Protein AF-A0A8S2Y5U9-F1 (afdb_monomer_lite)

Radius of gyratio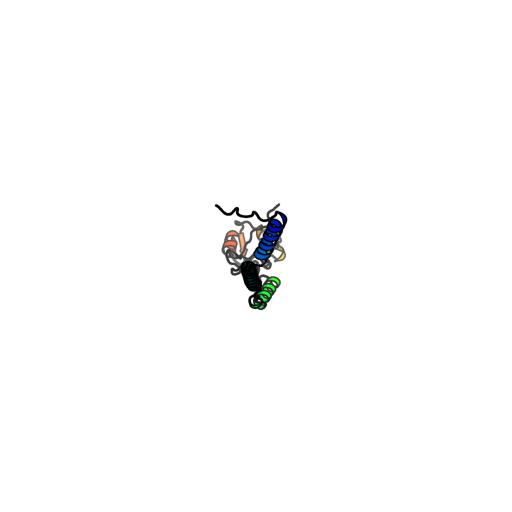n: 40.74 Å; chains: 1; bounding box: 100×42×101 Å

Organism: NCBI:txid1234261

pLDDT: mean 78.48, std 11.46, range [39.25, 94.62]

Sequence (168 aa):
MLAQQYKPGIKLTGITKAMTTVYHSCTIDNLSAFLQCVLQEKDAMLTEFDTQKCDFDTIDTQDTYARLLDKIRGCPDRCPWCQRPCDVDHTLIKSNPGSESNKHRCATGHALRAMNGYKFEETDEASLFMCEQIKDDQTIVVGSLRKRWSQFKLDHRDWVFESLLKDD

Secondary structure (DSSP, 8-state):
-----PPPPHHHHHHHHHHHHHHHHT-HHHHHHHHHHHHHHHHHHHHHHHHH---GGG--HHHHHHHHHHHHH----B-TTT-PBP---TTSSSSPTTSTTS-EE-TT-PPPGGGGT-B-TTT--B----GGGS-TTSEEEETTEEEEHHHHHHH-TTEE-S------

Foldseek 3Di:
DDDDDDDDDPVVVVVVVVVVVVCVCPDPVVVVVVVVVVVVVVVVVVVVVVVVPPPVVVPPVVVVVVLVVCQVVDAPDADPQQRHDFPDSQSVDPDDQLDPVHATEDQVFADQQLVVVDADPPPRHGGRDGLQRFDQQDWDDDPNDIDGSVVVCVVRVSYDSHHPPDPD

Structure (mmCIF, N/CA/C/O backbone):
data_AF-A0A8S2Y5U9-F1
#
_entry.id   AF-A0A8S2Y5U9-F1
#
loop_
_atom_site.group_PDB
_atom_site.id
_atom_site.type_symbol
_atom_site.label_atom_id
_atom_site.label_alt_id
_atom_site.label_comp_id
_atom_site.label_asym_id
_atom_site.label_entity_id
_atom_site.label_seq_id
_atom_site.pdbx_PDB_ins_code
_atom_site.Cartn_x
_atom_site.Cartn_y
_atom_site.Cartn_z
_atom_site.occupancy
_atom_site.B_iso_or_equiv
_atom_site.auth_seq_id
_atom_site.auth_comp_id
_atom_site.auth_asym_id
_atom_site.auth_atom_id
_atom_site.pdbx_PDB_model_num
ATOM 1 N N . MET A 1 1 ? 78.463 23.069 -70.289 1.00 43.69 1 MET A N 1
ATOM 2 C CA . MET A 1 1 ? 77.289 23.945 -70.485 1.00 43.69 1 MET A CA 1
ATOM 3 C C . MET A 1 1 ? 76.115 23.307 -69.762 1.00 43.69 1 MET A C 1
ATOM 5 O O . MET A 1 1 ? 75.730 22.208 -70.133 1.00 43.69 1 MET A O 1
ATOM 9 N N . LEU A 1 2 ? 75.623 23.922 -68.686 1.00 46.72 2 LEU A N 1
ATOM 10 C CA . LEU A 1 2 ? 74.454 23.433 -67.947 1.00 46.72 2 LEU A CA 1
ATOM 11 C C . LEU A 1 2 ? 73.191 23.873 -68.693 1.00 46.72 2 LEU A C 1
ATOM 13 O O . LEU A 1 2 ? 73.005 25.066 -68.926 1.00 46.72 2 LEU A O 1
ATOM 17 N N . ALA A 1 3 ? 72.356 22.915 -69.098 1.00 50.19 3 ALA A N 1
ATOM 18 C CA . ALA A 1 3 ? 71.079 23.195 -69.740 1.00 50.19 3 ALA A CA 1
ATOM 19 C C . ALA A 1 3 ? 70.187 23.982 -68.769 1.00 50.19 3 ALA A C 1
ATOM 21 O O . ALA A 1 3 ? 69.870 23.511 -67.676 1.00 50.19 3 ALA A O 1
ATOM 22 N N . GLN A 1 4 ? 69.808 25.198 -69.162 1.00 55.16 4 GLN A N 1
ATOM 23 C CA . GLN A 1 4 ? 68.842 26.017 -68.441 1.00 55.16 4 GLN A CA 1
ATOM 24 C C . GLN A 1 4 ? 67.515 25.251 -68.392 1.00 55.16 4 GLN A C 1
ATOM 26 O O . GLN A 1 4 ? 66.859 25.063 -69.416 1.00 55.16 4 GLN A O 1
ATOM 31 N N . GLN A 1 5 ? 67.130 24.772 -67.209 1.00 60.47 5 GLN A N 1
ATOM 32 C CA . GLN A 1 5 ? 65.809 24.188 -67.007 1.00 60.47 5 GLN A CA 1
ATOM 33 C C . GLN A 1 5 ? 64.761 25.280 -67.247 1.00 60.47 5 GLN A C 1
ATOM 35 O O . GLN A 1 5 ? 64.677 26.256 -66.497 1.00 60.47 5 GLN A O 1
ATOM 40 N N . TYR A 1 6 ? 63.985 25.133 -68.322 1.00 60.38 6 TYR A N 1
ATOM 41 C CA . TYR A 1 6 ? 62.887 26.037 -68.645 1.00 60.38 6 TYR A CA 1
ATOM 42 C C . TYR A 1 6 ? 61.839 25.977 -67.532 1.00 60.38 6 TYR A C 1
ATOM 44 O O . TYR A 1 6 ? 61.225 24.936 -67.296 1.00 60.38 6 TYR A O 1
ATOM 52 N N . LYS A 1 7 ? 61.622 27.103 -66.843 1.00 67.06 7 LYS A N 1
ATOM 53 C CA . LYS A 1 7 ? 60.503 27.231 -65.907 1.00 67.06 7 LYS A CA 1
ATOM 54 C C . LYS A 1 7 ? 59.201 27.262 -66.714 1.00 67.06 7 LYS A C 1
ATOM 56 O O . LYS A 1 7 ? 59.092 28.086 -67.625 1.00 67.06 7 LYS A O 1
ATOM 61 N N . PRO A 1 8 ? 58.221 26.395 -66.411 1.00 70.75 8 PRO A N 1
ATOM 62 C CA . PRO A 1 8 ? 56.947 26.401 -67.113 1.00 70.75 8 PRO A CA 1
ATOM 63 C C . PRO A 1 8 ? 56.257 27.759 -66.951 1.00 70.75 8 PRO A C 1
ATOM 65 O O . PRO A 1 8 ? 56.303 28.379 -65.886 1.00 70.75 8 PRO A O 1
ATOM 68 N N . GLY A 1 9 ? 55.633 28.236 -68.031 1.00 77.88 9 GLY A N 1
ATOM 69 C CA . GLY A 1 9 ? 54.902 29.500 -68.020 1.00 77.88 9 GLY A CA 1
ATOM 70 C C . GLY A 1 9 ? 53.775 29.480 -66.984 1.00 77.88 9 GLY A C 1
ATOM 71 O O . GLY A 1 9 ? 53.156 28.444 -6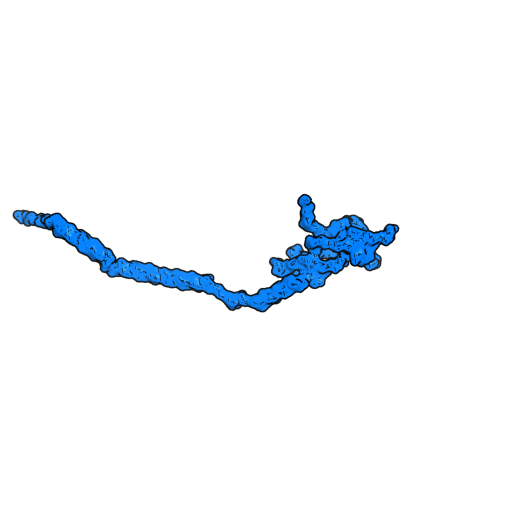6.754 1.00 77.88 9 GLY A O 1
ATOM 72 N N . ILE A 1 10 ? 53.476 30.638 -66.390 1.00 79.62 10 ILE A N 1
ATOM 73 C CA . ILE A 1 10 ? 52.512 30.802 -65.280 1.00 79.62 10 ILE A CA 1
ATOM 74 C C . ILE A 1 10 ? 51.167 30.112 -65.572 1.00 79.62 10 ILE A C 1
ATOM 76 O O . ILE A 1 10 ? 50.593 29.458 -64.703 1.00 79.62 10 ILE A O 1
ATOM 80 N N . LYS A 1 11 ? 50.696 30.205 -66.821 1.00 79.56 11 LYS A N 1
ATOM 81 C CA . LYS A 1 11 ? 49.449 29.580 -67.277 1.00 79.56 11 LYS A CA 1
ATOM 82 C C . LYS A 1 11 ? 49.500 28.049 -67.222 1.00 79.56 11 LYS A C 1
ATOM 84 O O . LYS A 1 11 ? 48.536 27.432 -66.786 1.00 79.56 11 LYS A O 1
ATOM 89 N N . LEU A 1 12 ? 50.620 27.444 -67.622 1.00 76.38 12 LEU A N 1
ATOM 90 C CA . LEU A 1 12 ? 50.802 25.992 -67.592 1.00 76.38 12 LEU A CA 1
ATOM 91 C C . LEU A 1 12 ? 50.859 25.492 -66.145 1.00 76.38 12 LEU A C 1
ATOM 93 O O . LEU A 1 12 ? 50.154 24.554 -65.804 1.00 76.38 12 LEU A O 1
ATOM 97 N N . THR A 1 13 ? 51.592 26.186 -65.272 1.00 79.38 13 THR A N 1
ATOM 98 C CA . THR A 1 13 ? 51.669 25.863 -63.838 1.00 79.38 13 THR A CA 1
ATOM 99 C C . THR A 1 13 ? 50.301 25.939 -63.153 1.00 79.38 13 THR A C 1
ATOM 101 O O . THR A 1 13 ? 49.977 25.089 -62.324 1.00 79.38 13 THR A O 1
ATOM 104 N N . GLY A 1 14 ? 49.471 26.923 -63.521 1.00 79.94 14 GLY A N 1
ATOM 105 C CA . GLY A 1 14 ? 48.095 27.040 -63.030 1.00 79.94 14 GLY A CA 1
ATOM 106 C C . GLY A 1 14 ? 47.201 25.876 -63.469 1.00 79.94 14 GLY A C 1
ATOM 107 O O . GLY A 1 14 ? 46.474 25.322 -62.646 1.00 79.94 14 GLY A O 1
ATOM 108 N N . ILE A 1 15 ? 47.305 25.461 -64.736 1.00 79.62 15 ILE A N 1
ATOM 109 C CA . ILE A 1 15 ? 46.561 24.313 -65.280 1.00 79.62 15 ILE A CA 1
ATOM 110 C C . ILE A 1 15 ? 47.000 23.013 -64.600 1.00 79.62 15 ILE A C 1
ATOM 112 O O . ILE A 1 15 ? 46.147 22.252 -64.150 1.00 79.62 15 ILE A O 1
ATOM 116 N N . THR A 1 16 ? 48.307 22.778 -64.451 1.00 79.44 16 THR A N 1
ATOM 117 C CA . THR A 1 16 ? 48.823 21.577 -63.780 1.00 79.44 16 THR A CA 1
ATOM 118 C C . THR A 1 16 ? 48.343 21.509 -62.335 1.00 79.44 16 THR A C 1
ATOM 120 O O . THR A 1 16 ? 47.869 20.465 -61.906 1.00 79.44 16 THR A O 1
ATOM 123 N N . LYS A 1 17 ? 48.370 22.629 -61.600 1.00 79.62 17 LYS A N 1
ATOM 124 C CA . LYS A 1 17 ? 47.867 22.682 -60.221 1.00 79.62 17 LYS A CA 1
ATOM 125 C C . LYS A 1 17 ? 46.375 22.343 -60.146 1.00 79.62 17 LYS A C 1
ATOM 127 O O . LYS A 1 17 ? 45.987 21.544 -59.302 1.00 79.62 17 LYS A O 1
ATOM 132 N N . ALA A 1 18 ? 45.559 22.894 -61.046 1.00 77.19 18 ALA A N 1
ATOM 133 C CA . ALA A 1 18 ? 44.130 22.591 -61.111 1.00 77.19 18 ALA A CA 1
ATOM 134 C C . ALA A 1 18 ? 43.865 21.112 -61.448 1.00 77.19 18 ALA A C 1
ATOM 136 O O . ALA A 1 18 ? 43.054 20.470 -60.784 1.00 77.19 18 ALA A O 1
ATOM 137 N N . MET A 1 19 ? 44.589 20.546 -62.421 1.00 74.88 19 MET A N 1
ATOM 138 C CA . MET A 1 19 ? 44.485 19.126 -62.775 1.00 74.88 19 MET A CA 1
ATOM 139 C C . MET A 1 19 ? 44.898 18.214 -61.620 1.00 74.88 19 MET A C 1
ATOM 141 O O . MET A 1 19 ? 44.223 17.225 -61.358 1.00 74.88 19 MET A O 1
ATOM 145 N N . THR A 1 20 ? 45.962 18.556 -60.894 1.00 72.75 20 THR A N 1
ATOM 146 C CA . THR A 1 20 ? 46.408 17.818 -59.708 1.00 72.75 20 THR A CA 1
ATOM 147 C C . THR A 1 20 ? 45.373 17.883 -58.584 1.00 72.75 20 THR A C 1
ATOM 149 O O . THR A 1 20 ? 45.104 16.866 -57.957 1.00 72.75 20 THR A O 1
ATOM 152 N N . THR A 1 21 ? 44.717 19.026 -58.366 1.00 72.12 21 THR A N 1
ATOM 153 C CA . THR A 1 21 ? 43.612 19.139 -57.399 1.00 72.12 21 THR A CA 1
ATOM 154 C C . THR A 1 21 ? 42.411 18.273 -57.787 1.00 72.12 21 THR A C 1
ATOM 156 O O . THR A 1 21 ? 41.883 17.561 -56.936 1.00 72.12 21 THR A O 1
ATOM 159 N N . VAL A 1 22 ? 42.011 18.269 -59.064 1.00 68.25 22 VAL A N 1
ATOM 160 C CA . VAL A 1 22 ? 40.923 17.404 -59.556 1.00 68.25 22 VAL A CA 1
ATOM 161 C C . VAL A 1 22 ? 41.307 15.928 -59.429 1.00 68.25 22 VAL A C 1
ATOM 163 O O . VAL A 1 22 ? 40.526 15.131 -58.916 1.00 68.25 22 VAL A O 1
ATOM 166 N N . TYR A 1 23 ? 42.535 15.569 -59.803 1.00 64.88 23 TYR A N 1
ATOM 167 C CA . TYR A 1 23 ? 43.048 14.207 -59.683 1.00 64.88 23 TYR A CA 1
ATOM 168 C C . TYR A 1 23 ? 43.065 13.729 -58.227 1.00 64.88 23 TYR A C 1
ATOM 170 O O . TYR A 1 23 ? 42.555 12.652 -57.945 1.00 64.88 23 TYR A O 1
ATOM 178 N N . HIS A 1 24 ? 43.549 14.555 -57.290 1.00 65.25 24 HIS A N 1
ATOM 179 C CA . HIS A 1 24 ? 43.526 14.249 -55.856 1.00 65.25 24 HIS A CA 1
ATOM 180 C C . HIS A 1 24 ? 42.116 14.179 -55.266 1.00 65.25 24 HIS A C 1
ATOM 182 O O . HIS A 1 24 ? 41.915 13.456 -54.298 1.00 65.25 24 HIS A O 1
ATOM 188 N N . SER A 1 25 ? 41.141 14.895 -55.833 1.00 65.44 25 SER A N 1
ATOM 189 C CA . SER A 1 25 ? 39.739 14.796 -55.409 1.00 65.44 25 SER A CA 1
ATOM 190 C C . SER A 1 25 ? 39.056 13.508 -55.889 1.00 65.44 25 SER A C 1
ATOM 192 O O . SER A 1 25 ? 38.145 13.022 -55.227 1.00 65.44 25 SER A O 1
ATOM 194 N N . CYS A 1 26 ? 39.536 12.921 -56.989 1.00 63.91 26 CYS A N 1
ATOM 195 C CA . CYS A 1 26 ? 38.984 11.721 -57.625 1.00 63.91 26 CYS A CA 1
ATOM 196 C C . CYS A 1 26 ? 39.898 10.491 -57.479 1.00 63.91 26 CYS A C 1
ATOM 198 O O . CYS A 1 26 ? 39.859 9.592 -58.321 1.00 63.91 26 CYS A O 1
ATOM 200 N N . THR A 1 27 ? 40.752 10.438 -56.453 1.00 72.81 27 THR A N 1
ATOM 201 C CA . THR A 1 27 ? 41.573 9.247 -56.210 1.00 72.81 27 THR A CA 1
ATOM 202 C C . THR A 1 27 ? 40.712 8.086 -55.728 1.00 72.81 27 THR A C 1
ATOM 204 O O . THR A 1 27 ? 39.722 8.255 -55.012 1.00 72.81 27 THR A O 1
ATOM 207 N N . ILE A 1 28 ? 41.132 6.876 -56.096 1.00 73.06 28 ILE A N 1
ATOM 208 C CA . ILE A 1 28 ? 40.535 5.619 -55.627 1.00 73.06 28 ILE A CA 1
ATOM 209 C C . ILE A 1 28 ? 40.535 5.554 -54.091 1.00 73.06 28 ILE A C 1
ATOM 211 O O . ILE A 1 28 ? 39.613 4.993 -53.502 1.00 73.06 28 ILE A O 1
ATOM 215 N N . ASP A 1 29 ? 41.508 6.192 -53.440 1.00 77.06 29 ASP A N 1
ATOM 216 C CA . ASP A 1 29 ? 41.592 6.276 -51.981 1.00 77.06 29 ASP A CA 1
ATOM 217 C C . ASP A 1 29 ? 40.413 7.049 -51.375 1.00 77.06 29 ASP A C 1
ATOM 219 O O . ASP A 1 29 ? 39.835 6.600 -50.388 1.00 77.06 29 ASP A O 1
ATOM 223 N N . ASN A 1 30 ? 39.981 8.154 -51.997 1.00 77.62 30 ASN A N 1
ATOM 224 C CA . ASN A 1 30 ? 38.815 8.911 -51.527 1.00 77.62 30 ASN A CA 1
ATOM 225 C C . ASN A 1 30 ? 37.520 8.117 -51.714 1.00 77.62 30 ASN A C 1
ATOM 227 O O . ASN A 1 30 ? 36.647 8.146 -50.849 1.00 77.62 30 ASN A O 1
ATOM 231 N N . LEU A 1 31 ? 37.401 7.383 -52.826 1.00 81.00 31 LEU A N 1
ATOM 232 C CA . LEU A 1 31 ? 36.269 6.484 -53.059 1.00 81.00 31 LEU A CA 1
ATOM 233 C C . LEU A 1 31 ? 36.253 5.337 -52.041 1.00 81.00 31 LEU A C 1
ATOM 235 O O . LEU A 1 31 ? 35.196 4.986 -51.527 1.00 81.00 31 LEU A O 1
ATOM 239 N N . SER A 1 32 ? 37.421 4.792 -51.706 1.00 83.81 32 SER A N 1
ATOM 240 C CA . SER A 1 32 ? 37.563 3.725 -50.711 1.00 83.81 32 SER A CA 1
ATOM 241 C C . SER A 1 32 ? 37.212 4.216 -49.306 1.00 83.81 32 SER A C 1
ATOM 243 O O . SER A 1 32 ? 36.468 3.543 -48.597 1.00 83.81 32 SER A O 1
ATOM 245 N N . ALA A 1 33 ? 37.675 5.411 -48.929 1.00 84.38 33 ALA A N 1
ATOM 246 C CA . ALA A 1 33 ? 37.326 6.049 -47.663 1.00 84.38 33 ALA A CA 1
ATOM 247 C C . ALA A 1 33 ? 35.820 6.337 -47.573 1.00 84.38 33 ALA A C 1
ATOM 249 O O . ALA A 1 33 ? 35.191 6.026 -46.565 1.00 84.38 33 ALA A O 1
ATOM 250 N N . PHE A 1 34 ? 35.217 6.851 -48.650 1.00 86.12 34 PHE A N 1
ATOM 251 C CA . PHE A 1 34 ? 33.773 7.069 -48.716 1.00 86.12 34 PHE A CA 1
ATOM 252 C C . PHE A 1 34 ? 32.988 5.763 -48.531 1.00 86.12 34 PHE A C 1
ATOM 254 O O . PHE A 1 34 ? 32.078 5.706 -47.707 1.00 86.12 34 PHE A O 1
ATOM 261 N N . LEU A 1 35 ? 33.362 4.695 -49.244 1.00 90.75 35 LEU A N 1
ATOM 262 C CA . LEU A 1 35 ? 32.710 3.389 -49.111 1.00 90.75 35 LEU A CA 1
ATOM 263 C C . LEU A 1 35 ? 32.855 2.810 -47.697 1.00 90.75 35 LEU A C 1
ATOM 265 O O . LEU A 1 35 ? 31.905 2.224 -47.183 1.00 90.75 35 LEU A O 1
ATOM 269 N N . GLN A 1 36 ? 34.005 3.001 -47.047 1.00 92.62 36 GLN A N 1
ATOM 270 C CA . GLN A 1 36 ? 34.203 2.593 -45.655 1.00 92.62 36 GLN A CA 1
ATOM 271 C C . GLN A 1 36 ? 33.296 3.363 -44.692 1.00 92.62 36 GLN A C 1
ATOM 273 O O . GLN A 1 36 ? 32.667 2.737 -43.842 1.00 92.62 36 GLN A O 1
ATOM 278 N N . CYS A 1 37 ? 33.166 4.682 -44.850 1.00 92.25 37 CYS A N 1
ATOM 279 C CA . CYS A 1 37 ? 32.238 5.476 -44.044 1.00 92.25 37 CYS A CA 1
ATOM 280 C C . CYS A 1 37 ? 30.786 5.015 -44.235 1.00 92.25 37 CYS A C 1
ATOM 282 O O . CYS A 1 37 ? 30.059 4.858 -43.260 1.00 92.25 37 CYS A O 1
ATOM 284 N N . VAL A 1 38 ? 30.371 4.726 -45.473 1.00 94.31 38 VAL A N 1
ATOM 285 C CA . VAL A 1 38 ? 29.017 4.220 -45.757 1.00 94.31 38 VAL A CA 1
ATOM 286 C C . VAL A 1 38 ? 28.772 2.860 -45.098 1.00 94.31 38 VAL A C 1
ATOM 288 O O . VAL A 1 38 ? 27.691 2.625 -44.563 1.00 94.31 38 VAL A O 1
ATOM 291 N N . LEU A 1 39 ? 29.762 1.963 -45.107 1.00 94.38 39 LEU A N 1
ATOM 292 C CA . LEU A 1 39 ? 29.652 0.668 -44.430 1.00 94.38 39 LEU A CA 1
ATOM 293 C C . LEU A 1 39 ? 29.532 0.825 -42.911 1.00 94.38 39 LEU A C 1
ATOM 295 O O . LEU A 1 39 ? 28.694 0.162 -42.305 1.00 94.38 39 LEU A O 1
ATOM 299 N N . GLN A 1 40 ? 30.313 1.729 -42.319 1.00 94.19 40 GLN A N 1
ATOM 300 C CA . GLN A 1 40 ? 30.245 2.025 -40.887 1.00 94.19 40 GLN A CA 1
ATOM 301 C C . GLN A 1 40 ? 28.878 2.583 -40.485 1.00 94.19 40 GLN A C 1
ATOM 303 O O . GLN A 1 40 ? 28.301 2.112 -39.511 1.00 94.19 40 GLN A O 1
ATOM 308 N N . GLU A 1 41 ? 28.325 3.516 -41.260 1.00 94.62 41 GLU A N 1
ATOM 309 C CA . GLU A 1 41 ? 26.981 4.056 -41.016 1.00 94.62 41 GLU A CA 1
ATOM 310 C C . GLU A 1 41 ? 25.892 2.989 -41.165 1.00 94.62 41 GLU A C 1
ATOM 312 O O . GLU A 1 41 ? 24.959 2.921 -40.366 1.00 94.62 41 GLU A O 1
ATOM 317 N N . LYS A 1 42 ? 26.023 2.096 -42.153 1.00 94.44 42 LYS A N 1
ATOM 318 C CA . LYS A 1 42 ? 25.101 0.965 -42.323 1.00 94.44 42 LYS A CA 1
ATOM 319 C C . LYS A 1 42 ? 25.114 0.051 -41.094 1.00 94.44 42 LYS A C 1
ATOM 321 O O . LYS A 1 42 ? 24.054 -0.360 -40.633 1.00 94.44 42 LYS A O 1
ATOM 326 N N . ASP A 1 43 ? 26.295 -0.281 -40.577 1.00 94.44 43 ASP A N 1
ATOM 327 C CA . ASP A 1 43 ? 26.434 -1.152 -39.404 1.00 94.44 43 ASP A CA 1
ATOM 328 C C . ASP A 1 43 ? 25.979 -0.451 -38.108 1.00 94.44 43 ASP A C 1
ATOM 330 O O . ASP A 1 43 ? 25.349 -1.082 -37.254 1.00 94.44 43 ASP A O 1
ATOM 334 N N . ALA A 1 44 ? 26.212 0.860 -37.984 1.00 92.56 44 ALA A N 1
ATOM 335 C CA . ALA A 1 44 ? 25.700 1.672 -36.883 1.00 92.56 44 ALA A CA 1
ATOM 336 C C . ALA A 1 44 ? 24.164 1.703 -36.876 1.00 92.56 44 ALA A C 1
ATOM 338 O O . ALA A 1 44 ? 23.559 1.418 -35.845 1.00 92.56 44 ALA A O 1
ATOM 339 N N . MET A 1 45 ? 23.533 1.942 -38.033 1.00 89.69 45 MET A N 1
ATOM 340 C CA . MET A 1 45 ? 22.072 1.931 -38.156 1.00 89.69 45 MET A CA 1
ATOM 341 C C . MET A 1 45 ? 21.460 0.554 -37.883 1.00 89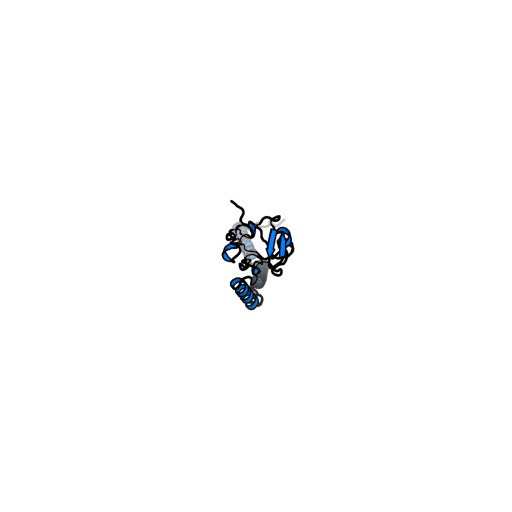.69 45 MET A C 1
ATOM 343 O O . MET A 1 45 ? 20.401 0.479 -37.267 1.00 89.69 45 MET A O 1
ATOM 347 N N . LEU A 1 46 ? 22.105 -0.541 -38.303 1.00 88.00 46 LEU A N 1
ATOM 348 C CA . LEU A 1 46 ? 21.639 -1.892 -37.960 1.00 88.00 46 LEU A CA 1
ATOM 349 C C . LEU A 1 46 ? 21.697 -2.140 -36.452 1.00 88.00 46 LEU A C 1
ATOM 351 O O . LEU A 1 46 ? 20.744 -2.661 -35.881 1.00 88.00 46 LEU A O 1
ATOM 355 N N . THR A 1 47 ? 22.782 -1.714 -35.805 1.00 87.06 47 THR A N 1
ATOM 356 C CA . THR A 1 47 ? 22.939 -1.841 -34.352 1.00 87.06 47 THR A CA 1
ATOM 357 C C . THR A 1 47 ? 21.893 -1.007 -33.614 1.00 87.06 47 THR A C 1
ATOM 359 O O . THR A 1 47 ? 21.258 -1.495 -32.683 1.00 87.06 47 THR A O 1
ATOM 362 N N . GLU A 1 48 ? 21.667 0.235 -34.048 1.00 85.94 48 GLU A N 1
ATOM 363 C CA . GLU A 1 48 ? 20.636 1.101 -33.480 1.00 85.94 48 GLU A CA 1
ATOM 364 C C . GLU A 1 48 ? 19.242 0.486 -33.655 1.00 85.94 48 GLU A C 1
ATOM 366 O O . GLU A 1 48 ? 18.481 0.403 -32.691 1.00 85.94 48 GLU A O 1
ATOM 371 N N . PHE A 1 49 ? 18.931 -0.034 -34.843 1.00 82.88 49 PHE A N 1
ATOM 372 C CA . PHE A 1 49 ? 17.666 -0.710 -35.110 1.00 82.88 49 PHE A CA 1
ATOM 373 C C . PHE A 1 49 ? 17.467 -1.945 -34.223 1.00 82.88 49 PHE A C 1
ATOM 375 O O . PHE A 1 49 ? 16.391 -2.111 -33.653 1.00 82.88 49 PHE A O 1
ATOM 382 N N . ASP A 1 50 ? 18.496 -2.775 -34.042 1.00 81.00 50 ASP A N 1
ATOM 383 C CA . ASP A 1 50 ? 18.435 -3.937 -33.151 1.00 81.00 50 ASP A CA 1
ATOM 384 C C . ASP A 1 50 ? 18.258 -3.527 -31.680 1.00 81.00 50 ASP A C 1
ATOM 386 O O . ASP A 1 50 ? 17.519 -4.184 -30.950 1.00 81.00 50 ASP A O 1
ATOM 390 N N . THR A 1 51 ? 18.856 -2.411 -31.242 1.00 76.25 51 THR A N 1
ATOM 391 C CA . THR A 1 51 ? 18.636 -1.873 -29.883 1.00 76.25 51 THR A CA 1
ATOM 392 C C . THR A 1 51 ? 17.261 -1.233 -29.690 1.00 76.25 51 THR A C 1
ATOM 394 O O . THR A 1 51 ? 16.721 -1.261 -28.586 1.00 76.25 51 THR A O 1
ATOM 397 N N . GLN A 1 52 ? 16.685 -0.652 -30.745 1.00 74.12 52 GLN A N 1
ATOM 398 C CA . GLN A 1 52 ? 15.361 -0.023 -30.729 1.00 74.12 52 GLN A CA 1
ATOM 399 C C . GLN A 1 52 ? 14.229 -1.003 -31.006 1.00 74.12 52 GLN A C 1
ATOM 401 O O . GLN A 1 52 ? 13.059 -0.637 -30.853 1.00 74.12 52 GLN A O 1
ATOM 406 N N . LYS A 1 53 ? 14.552 -2.233 -31.415 1.00 68.38 53 LYS A N 1
ATOM 407 C CA . LYS A 1 53 ? 13.594 -3.316 -31.561 1.00 68.38 53 LYS A CA 1
ATOM 408 C C . LYS A 1 53 ? 13.006 -3.591 -30.181 1.00 68.38 53 LYS A C 1
ATOM 410 O O . LYS A 1 53 ? 13.532 -4.378 -29.404 1.00 68.38 53 LYS A O 1
ATOM 415 N N . CYS A 1 54 ? 11.927 -2.875 -29.865 1.00 59.44 54 CYS A N 1
ATOM 416 C CA . CYS A 1 54 ? 11.098 -3.151 -28.710 1.00 59.44 54 CYS A CA 1
ATOM 417 C C . CYS A 1 54 ? 10.728 -4.618 -28.806 1.00 59.44 54 CYS A C 1
ATOM 419 O O . CYS A 1 54 ? 10.110 -5.051 -29.782 1.00 59.44 54 CYS A O 1
ATOM 421 N N . ASP A 1 55 ? 11.177 -5.373 -27.818 1.00 60.06 55 ASP A N 1
ATOM 422 C CA . ASP A 1 55 ? 10.874 -6.777 -27.709 1.00 60.06 55 ASP A CA 1
ATOM 423 C C . ASP A 1 55 ? 9.392 -6.879 -27.334 1.00 60.06 55 ASP A C 1
ATOM 425 O O . ASP A 1 55 ? 9.017 -6.885 -26.164 1.00 60.06 55 ASP A O 1
ATOM 429 N N . PHE A 1 56 ? 8.516 -6.831 -28.339 1.00 54.47 56 PHE A N 1
ATOM 430 C CA . PHE A 1 56 ? 7.075 -6.973 -28.150 1.00 54.47 56 PHE A CA 1
ATOM 431 C C . PHE A 1 56 ? 6.733 -8.331 -27.521 1.00 54.47 56 PHE A C 1
ATOM 433 O O . PHE A 1 56 ? 5.694 -8.433 -26.873 1.00 54.47 56 PHE A O 1
ATOM 440 N N . ASP A 1 57 ? 7.629 -9.321 -27.622 1.00 54.22 57 ASP A N 1
ATOM 441 C CA . ASP A 1 57 ? 7.503 -10.610 -26.943 1.00 54.22 57 ASP A CA 1
ATOM 442 C C . ASP A 1 57 ? 7.817 -10.508 -25.435 1.00 54.22 57 ASP A C 1
ATOM 444 O O . ASP A 1 57 ? 7.352 -11.341 -24.659 1.00 54.22 57 ASP A O 1
ATOM 448 N N . THR A 1 58 ? 8.522 -9.460 -24.976 1.00 56.44 58 THR A N 1
ATOM 449 C CA . THR A 1 58 ? 8.685 -9.163 -23.533 1.00 56.44 58 THR A CA 1
ATOM 450 C C . THR A 1 58 ? 7.515 -8.407 -22.917 1.00 56.44 58 THR A C 1
ATOM 452 O O . THR A 1 58 ? 7.428 -8.318 -21.689 1.00 56.44 58 THR A O 1
ATOM 455 N N . ILE A 1 59 ? 6.592 -7.875 -23.727 1.00 57.16 59 ILE A N 1
ATOM 456 C CA . ILE A 1 59 ? 5.341 -7.319 -23.210 1.00 57.16 59 ILE A CA 1
ATOM 457 C C . ILE A 1 59 ? 4.421 -8.500 -22.908 1.00 57.16 59 ILE A C 1
ATOM 459 O O . ILE A 1 59 ? 3.562 -8.879 -23.705 1.00 57.16 59 ILE A O 1
ATOM 463 N N . ASP A 1 60 ? 4.608 -9.087 -21.727 1.00 64.31 60 ASP A N 1
ATOM 464 C CA . ASP A 1 60 ? 3.682 -10.065 -21.175 1.00 64.31 60 ASP A CA 1
ATOM 465 C C . ASP A 1 60 ? 2.342 -9.366 -20.889 1.00 64.31 60 ASP A C 1
ATOM 467 O O . ASP A 1 60 ? 2.087 -8.758 -19.841 1.00 64.31 60 ASP A O 1
ATOM 471 N N . THR A 1 61 ? 1.483 -9.385 -21.904 1.00 64.44 61 THR A N 1
ATOM 472 C CA . THR A 1 61 ? 0.136 -8.817 -21.850 1.00 64.44 61 THR A CA 1
ATOM 473 C C . THR A 1 61 ? -0.730 -9.513 -20.801 1.00 64.44 61 THR A C 1
ATOM 475 O O . THR A 1 61 ? -1.644 -8.876 -20.273 1.00 64.44 61 THR A O 1
ATOM 478 N N . GLN A 1 62 ? -0.433 -10.770 -20.441 1.00 63.81 62 GLN A N 1
ATOM 479 C CA . GLN A 1 62 ? -1.145 -11.486 -19.384 1.00 63.81 62 GLN A CA 1
ATOM 480 C C . GLN A 1 62 ? -0.722 -11.002 -17.996 1.00 63.81 62 GLN A C 1
ATOM 482 O O . GLN A 1 62 ? -1.606 -10.711 -17.190 1.00 63.81 62 GLN A O 1
ATOM 487 N N . ASP A 1 63 ? 0.578 -10.826 -17.735 1.00 71.12 63 ASP A N 1
ATOM 488 C CA . ASP A 1 63 ? 1.058 -10.238 -16.470 1.00 71.12 63 ASP A CA 1
ATOM 489 C C . ASP A 1 63 ? 0.546 -8.801 -16.300 1.00 71.12 63 ASP A C 1
ATOM 491 O O . ASP A 1 63 ? 0.023 -8.418 -15.252 1.00 71.12 63 ASP A O 1
ATOM 495 N N . THR A 1 64 ? 0.582 -8.014 -17.378 1.00 71.19 64 THR A N 1
ATOM 496 C CA . THR A 1 64 ? 0.072 -6.637 -17.360 1.00 71.19 64 THR A CA 1
ATOM 497 C C . THR A 1 64 ? -1.428 -6.598 -17.058 1.00 71.19 64 THR A C 1
ATOM 499 O O . THR A 1 64 ? -1.876 -5.805 -16.227 1.00 71.19 64 THR A O 1
ATOM 502 N N . TYR A 1 65 ? -2.218 -7.470 -17.689 1.00 75.88 65 TYR A N 1
ATOM 503 C CA . TYR A 1 65 ? -3.657 -7.560 -17.446 1.00 75.88 65 TYR A CA 1
ATOM 504 C C . TYR A 1 65 ? -3.979 -8.034 -16.022 1.00 75.88 65 TYR A C 1
ATOM 506 O O . TYR A 1 65 ? -4.844 -7.448 -15.372 1.00 75.88 65 TYR A O 1
ATOM 514 N N . ALA A 1 66 ? -3.263 -9.041 -15.512 1.00 73.62 66 ALA A N 1
ATOM 515 C CA . ALA A 1 66 ? -3.427 -9.536 -14.147 1.00 73.62 66 ALA A CA 1
ATOM 516 C C . ALA A 1 66 ? -3.116 -8.442 -13.115 1.00 73.62 66 ALA A C 1
ATOM 518 O O . ALA A 1 66 ? -3.931 -8.179 -12.232 1.00 73.62 66 ALA A O 1
ATOM 519 N N . ARG A 1 67 ? -2.009 -7.712 -13.291 1.00 73.25 67 ARG A N 1
ATOM 520 C CA . ARG A 1 67 ? -1.649 -6.581 -12.425 1.00 73.25 67 ARG A CA 1
ATOM 521 C C . ARG A 1 67 ? -2.678 -5.455 -12.464 1.00 73.25 67 ARG A C 1
ATOM 523 O O . ARG A 1 67 ? -2.984 -4.870 -11.427 1.00 73.25 67 ARG A O 1
ATOM 530 N N . LEU A 1 68 ? -3.229 -5.142 -13.638 1.00 77.88 68 LEU A N 1
ATOM 531 C CA . LEU A 1 68 ? -4.288 -4.137 -13.770 1.00 77.88 68 LEU A CA 1
ATOM 532 C C . LEU A 1 68 ? -5.594 -4.593 -13.108 1.00 77.88 68 LEU A C 1
ATOM 534 O O . LEU A 1 68 ? -6.251 -3.788 -12.449 1.00 77.88 68 LEU A O 1
ATOM 538 N N . LEU A 1 69 ? -5.958 -5.871 -13.237 1.00 79.06 69 LEU A N 1
ATOM 539 C CA . LEU A 1 69 ? -7.110 -6.440 -12.539 1.00 79.06 69 LEU A CA 1
ATOM 540 C C . LEU A 1 69 ? -6.936 -6.393 -11.021 1.00 79.06 69 LEU A C 1
ATOM 542 O O . LEU A 1 69 ? -7.867 -5.990 -10.326 1.00 79.06 69 LEU A O 1
ATOM 546 N N . ASP A 1 70 ? -5.764 -6.762 -10.509 1.00 74.31 70 ASP A N 1
ATOM 547 C CA . ASP A 1 70 ? -5.471 -6.713 -9.075 1.00 74.31 70 ASP A CA 1
ATOM 548 C C . ASP A 1 70 ? -5.487 -5.276 -8.553 1.00 74.31 70 ASP A C 1
ATOM 550 O O . ASP A 1 70 ? -6.040 -5.007 -7.487 1.00 74.31 70 ASP A O 1
ATOM 554 N N . LYS A 1 71 ? -5.003 -4.318 -9.350 1.00 77.75 71 LYS A N 1
ATOM 555 C CA . LYS A 1 71 ? -5.105 -2.894 -9.029 1.00 77.75 71 LYS A CA 1
ATOM 556 C C . LYS A 1 71 ? -6.553 -2.402 -8.945 1.00 77.75 71 LYS A C 1
ATOM 558 O O . LYS A 1 71 ? -6.870 -1.606 -8.067 1.00 77.75 71 LYS A O 1
ATOM 563 N N . ILE A 1 72 ? -7.432 -2.861 -9.838 1.00 78.75 72 ILE A N 1
ATOM 564 C CA . ILE A 1 72 ? -8.861 -2.496 -9.826 1.00 78.75 72 ILE A CA 1
ATOM 565 C C . ILE A 1 72 ? -9.593 -3.155 -8.652 1.00 78.75 72 ILE A C 1
ATOM 567 O O . ILE A 1 72 ? -10.452 -2.530 -8.034 1.00 78.75 72 ILE A O 1
ATOM 571 N N . ARG A 1 73 ? -9.275 -4.418 -8.348 1.00 80.75 73 ARG A N 1
ATOM 572 C CA . ARG A 1 73 ? -9.874 -5.163 -7.229 1.00 80.75 73 ARG A CA 1
ATOM 573 C C . ARG A 1 73 ? -9.428 -4.617 -5.875 1.00 80.75 73 ARG A C 1
ATOM 575 O O . ARG A 1 73 ? -10.215 -4.644 -4.931 1.00 80.75 73 ARG A O 1
ATOM 582 N N . GLY A 1 74 ? -8.199 -4.114 -5.802 1.00 81.62 74 GLY A N 1
ATOM 583 C CA . GLY A 1 74 ? -7.582 -3.664 -4.566 1.00 81.62 74 GLY A CA 1
ATOM 584 C C . GLY A 1 74 ? -7.229 -4.823 -3.635 1.00 81.62 74 GLY A C 1
ATOM 585 O O . GLY A 1 74 ? -7.297 -6.002 -3.988 1.00 81.62 74 GLY A O 1
ATOM 586 N N . CYS A 1 75 ? -6.832 -4.474 -2.416 1.00 86.50 75 CYS A N 1
ATOM 587 C CA . CYS A 1 75 ? -6.525 -5.443 -1.375 1.00 86.50 75 CYS A CA 1
ATOM 588 C C . CYS A 1 75 ? -7.821 -6.057 -0.804 1.00 86.50 75 CYS A C 1
ATOM 590 O O . CYS A 1 75 ? -8.730 -5.306 -0.440 1.00 86.50 75 CYS A O 1
ATOM 592 N N . PRO A 1 76 ? -7.929 -7.394 -0.678 1.00 86.94 76 PRO A N 1
ATOM 593 C CA . PRO A 1 76 ? -9.110 -8.031 -0.092 1.00 86.94 76 PRO A CA 1
ATOM 594 C C . PRO A 1 76 ? -9.187 -7.873 1.435 1.00 86.94 76 PRO A C 1
ATOM 596 O O . PRO A 1 76 ? -10.258 -8.064 2.019 1.00 86.94 76 PRO A O 1
ATOM 599 N N . ASP A 1 77 ? -8.069 -7.537 2.083 1.00 91.06 77 ASP A N 1
ATOM 600 C CA . ASP A 1 77 ? -7.974 -7.479 3.535 1.00 91.06 77 ASP A CA 1
ATOM 601 C C . ASP A 1 77 ? -8.653 -6.239 4.116 1.00 91.06 77 ASP A C 1
ATOM 603 O O . ASP A 1 77 ? -8.730 -5.162 3.515 1.00 91.06 77 ASP A O 1
ATOM 607 N N . ARG A 1 78 ? -9.161 -6.404 5.337 1.00 89.56 78 ARG A N 1
ATOM 608 C CA . ARG A 1 78 ? -9.888 -5.373 6.078 1.00 89.56 78 ARG A CA 1
ATOM 609 C C . ARG A 1 78 ? -9.187 -5.082 7.384 1.00 89.56 78 ARG A C 1
ATOM 611 O O . ARG A 1 78 ? -8.673 -5.990 8.033 1.00 89.56 78 ARG A O 1
ATOM 618 N N . CYS A 1 79 ? -9.234 -3.819 7.790 1.00 89.00 79 CYS A N 1
ATOM 619 C CA . CYS A 1 79 ? -8.645 -3.394 9.046 1.00 89.00 79 CYS A CA 1
ATOM 620 C C . CYS A 1 79 ? -9.263 -4.206 10.192 1.00 89.00 79 CYS A C 1
ATOM 622 O O . CYS A 1 79 ? -10.490 -4.209 10.334 1.00 89.00 79 CYS A O 1
ATOM 624 N N . PRO A 1 80 ? -8.454 -4.853 11.048 1.00 88.50 80 PRO A N 1
ATOM 625 C CA . PRO A 1 80 ? -8.972 -5.735 12.092 1.00 88.50 80 PRO A CA 1
ATOM 626 C C . PRO A 1 80 ? -9.819 -4.981 13.126 1.00 88.50 80 PRO A C 1
ATOM 628 O O . PRO A 1 80 ? -10.651 -5.582 13.803 1.00 88.50 80 PRO A O 1
ATOM 631 N N . TRP A 1 81 ? -9.646 -3.660 13.228 1.00 84.75 81 TRP A N 1
ATOM 632 C CA . TRP A 1 81 ? -10.384 -2.817 14.160 1.00 84.75 81 TRP A CA 1
ATOM 633 C C . TRP A 1 81 ? -11.608 -2.134 13.538 1.00 84.75 81 TRP A C 1
ATOM 635 O O . TRP A 1 81 ? -12.726 -2.307 14.016 1.00 84.75 81 TRP A O 1
ATOM 645 N N . CYS A 1 82 ? -11.427 -1.351 12.469 1.00 83.62 82 CYS A N 1
ATOM 646 C CA . CYS A 1 82 ? -12.521 -0.571 11.879 1.00 83.62 82 CYS A CA 1
ATOM 647 C C . CYS A 1 82 ? -13.225 -1.265 10.704 1.00 83.62 82 CYS A C 1
ATOM 649 O O . CYS A 1 82 ? -14.195 -0.722 10.187 1.00 83.62 82 CYS A O 1
ATOM 651 N N . GLN A 1 83 ? -12.746 -2.439 10.270 1.00 85.88 83 GLN A N 1
ATOM 652 C CA . GLN A 1 83 ? -13.294 -3.248 9.167 1.00 85.88 83 GLN A CA 1
ATOM 653 C C . GLN A 1 83 ? -13.348 -2.548 7.798 1.00 85.88 83 GLN A C 1
ATOM 655 O O . GLN A 1 83 ? -13.896 -3.089 6.829 1.00 85.88 83 GLN A O 1
ATOM 660 N N . ARG A 1 84 ? -12.732 -1.365 7.694 1.00 86.25 84 ARG A N 1
ATOM 661 C 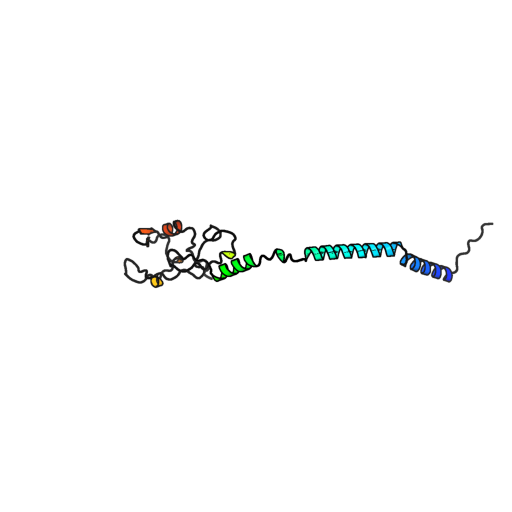CA . ARG A 1 84 ? -12.530 -0.656 6.434 1.00 86.25 84 ARG A CA 1
ATOM 662 C C . ARG A 1 84 ? -11.592 -1.477 5.535 1.00 86.25 84 ARG A C 1
ATOM 664 O O . ARG A 1 84 ? -10.595 -1.996 6.046 1.00 86.25 84 ARG A O 1
ATOM 671 N N . PRO A 1 85 ? -11.887 -1.604 4.230 1.00 88.25 85 PRO A N 1
ATOM 672 C CA . PRO A 1 85 ? -10.970 -2.227 3.281 1.00 88.25 85 PRO A CA 1
ATOM 673 C C . PRO A 1 85 ? -9.607 -1.529 3.268 1.00 88.25 85 PRO A C 1
ATOM 675 O O . PRO A 1 85 ? -9.535 -0.307 3.428 1.00 88.25 85 PRO A O 1
ATOM 678 N N . CYS A 1 86 ? -8.542 -2.305 3.074 1.00 89.06 86 CYS A N 1
ATOM 679 C CA . CYS A 1 86 ? -7.219 -1.762 2.797 1.00 89.06 86 CYS A CA 1
ATOM 680 C C . CYS A 1 86 ? -7.244 -0.999 1.461 1.00 89.06 86 CYS A C 1
ATOM 682 O O . CYS A 1 86 ? -7.773 -1.488 0.464 1.00 89.06 86 CYS A O 1
ATOM 684 N N . ASP A 1 87 ? -6.674 0.203 1.443 1.00 85.25 87 ASP A N 1
ATOM 685 C CA . ASP A 1 87 ? -6.624 1.094 0.274 1.00 85.25 87 ASP A CA 1
ATOM 686 C C . ASP A 1 87 ? -5.190 1.274 -0.270 1.00 85.25 87 ASP A C 1
ATOM 688 O O . ASP A 1 87 ? -4.924 2.178 -1.064 1.00 85.25 87 ASP A O 1
ATOM 692 N N . VAL A 1 88 ? -4.260 0.399 0.133 1.00 86.50 88 VAL A N 1
ATOM 693 C CA . VAL A 1 88 ? -2.891 0.352 -0.405 1.00 86.50 88 VAL A CA 1
ATOM 694 C C . VAL A 1 88 ? -2.876 -0.324 -1.769 1.00 86.50 88 VAL A C 1
ATOM 696 O O . VAL A 1 88 ? -3.358 -1.446 -1.926 1.00 86.50 88 VAL A O 1
ATOM 699 N N . ASP A 1 89 ? -2.229 0.320 -2.741 1.00 86.00 89 ASP A N 1
ATOM 700 C CA . ASP A 1 89 ? -1.865 -0.319 -4.006 1.00 86.00 89 ASP A CA 1
ATOM 701 C C . ASP A 1 89 ? -0.658 -1.251 -3.794 1.00 86.00 89 ASP A C 1
ATOM 703 O O . ASP A 1 89 ? 0.503 -0.861 -3.949 1.00 86.00 89 ASP A O 1
ATOM 707 N N . HIS A 1 90 ? -0.939 -2.504 -3.426 1.00 85.38 90 HIS A N 1
ATOM 708 C CA . HIS A 1 90 ? 0.084 -3.533 -3.223 1.00 85.38 90 HIS A CA 1
ATOM 709 C C . HIS A 1 90 ? 0.773 -3.981 -4.526 1.00 85.38 90 HIS A C 1
ATOM 711 O O . HIS A 1 90 ? 1.733 -4.744 -4.454 1.00 85.38 90 HIS A O 1
ATOM 717 N N . THR A 1 91 ? 0.347 -3.506 -5.708 1.00 80.06 91 THR A N 1
ATOM 718 C CA . THR A 1 91 ? 0.982 -3.846 -7.000 1.00 80.06 91 THR A CA 1
ATOM 719 C C . THR A 1 91 ? 2.247 -3.028 -7.292 1.00 80.06 91 THR A C 1
ATOM 721 O O . THR A 1 91 ? 2.996 -3.342 -8.225 1.00 80.06 91 THR A O 1
ATOM 724 N N . LEU A 1 92 ? 2.492 -1.971 -6.507 1.00 78.62 92 LEU A N 1
ATOM 725 C CA . LEU A 1 92 ? 3.656 -1.089 -6.642 1.00 78.62 92 LEU A CA 1
ATOM 726 C C . LEU A 1 92 ? 4.912 -1.654 -5.969 1.00 78.62 92 LEU A C 1
ATOM 728 O O . LEU A 1 92 ? 6.027 -1.314 -6.361 1.00 78.62 92 LEU A O 1
ATOM 732 N N . ILE A 1 93 ? 4.742 -2.517 -4.967 1.00 78.50 93 ILE A N 1
ATOM 733 C CA . ILE A 1 93 ? 5.832 -3.079 -4.168 1.00 78.50 93 ILE A CA 1
ATOM 734 C C . ILE A 1 93 ? 5.870 -4.585 -4.413 1.00 78.50 93 ILE A C 1
ATOM 736 O O . ILE A 1 93 ? 4.878 -5.275 -4.221 1.00 78.50 93 ILE A O 1
ATOM 740 N N . LYS A 1 94 ? 7.026 -5.112 -4.834 1.00 72.00 94 LYS A N 1
ATOM 741 C CA . LYS A 1 94 ? 7.185 -6.528 -5.230 1.00 72.00 94 LYS A CA 1
ATOM 742 C C . LYS A 1 94 ? 7.113 -7.539 -4.073 1.00 72.00 94 LYS A C 1
ATOM 744 O O . LYS A 1 94 ? 7.276 -8.731 -4.309 1.00 72.00 94 LYS A O 1
ATOM 749 N N . SER A 1 95 ? 6.952 -7.091 -2.833 1.00 80.31 95 SER A N 1
ATOM 750 C CA . SER A 1 95 ? 6.839 -7.974 -1.671 1.00 80.31 95 SER A CA 1
ATOM 751 C C . SER A 1 95 ? 5.380 -8.313 -1.373 1.00 80.31 95 SER A C 1
ATOM 753 O O . SER A 1 95 ? 4.467 -7.588 -1.760 1.00 80.31 95 SER A O 1
ATOM 755 N N . ASN A 1 96 ? 5.152 -9.413 -0.656 1.00 80.88 96 ASN A N 1
ATOM 756 C CA . ASN A 1 96 ? 3.801 -9.851 -0.303 1.00 80.88 96 ASN A CA 1
ATOM 757 C C . ASN A 1 96 ? 3.059 -8.779 0.523 1.00 80.88 96 ASN A C 1
ATOM 759 O O . ASN A 1 96 ? 3.692 -8.150 1.384 1.00 80.88 96 ASN A O 1
ATOM 763 N N . PRO A 1 97 ? 1.741 -8.591 0.315 1.00 82.88 97 PRO A N 1
ATOM 764 C CA . PRO A 1 97 ? 0.912 -7.777 1.202 1.00 82.88 97 PRO A CA 1
ATOM 765 C C . PRO A 1 97 ? 1.092 -8.189 2.671 1.00 82.88 97 PRO A C 1
ATOM 767 O O . PRO A 1 97 ? 1.227 -9.375 2.974 1.00 82.88 97 PRO A O 1
ATOM 770 N N . GLY A 1 98 ? 1.184 -7.207 3.567 1.00 80.44 98 GLY A N 1
ATOM 771 C CA . GLY A 1 98 ? 1.427 -7.411 5.000 1.00 80.44 98 GLY A CA 1
ATOM 772 C C . GLY A 1 98 ? 2.904 -7.562 5.395 1.00 80.44 98 GLY A C 1
ATOM 773 O O . GLY A 1 98 ? 3.223 -7.576 6.584 1.00 80.44 98 GLY A O 1
ATOM 774 N N . SER A 1 99 ? 3.832 -7.632 4.430 1.00 85.06 99 SER A N 1
ATOM 775 C CA . SER A 1 99 ? 5.279 -7.612 4.712 1.00 85.06 99 SER A CA 1
ATOM 776 C C . SER A 1 99 ? 5.756 -6.239 5.201 1.00 85.06 99 SER A C 1
ATOM 778 O O . SER A 1 99 ? 5.079 -5.233 5.006 1.00 85.06 99 SER A O 1
ATOM 780 N N . GLU A 1 100 ? 6.946 -6.166 5.814 1.00 81.56 100 GLU A N 1
ATOM 781 C CA . GLU A 1 100 ? 7.475 -4.923 6.409 1.00 81.56 100 GLU A CA 1
ATOM 782 C C . GLU A 1 100 ? 7.466 -3.722 5.454 1.00 81.56 100 GLU A C 1
ATOM 784 O O . GLU A 1 100 ? 7.169 -2.607 5.880 1.00 81.56 100 GLU A O 1
ATOM 789 N N . SER A 1 101 ? 7.744 -3.956 4.169 1.00 82.12 101 SER A N 1
ATOM 790 C CA . SER A 1 101 ? 7.745 -2.932 3.124 1.00 82.12 101 SER A CA 1
ATOM 791 C C . SER A 1 101 ? 6.403 -2.765 2.406 1.00 82.12 101 SER A C 1
ATOM 793 O O . SER A 1 101 ? 6.265 -1.812 1.650 1.00 82.12 101 SER A O 1
ATOM 795 N N . ASN A 1 102 ? 5.420 -3.647 2.623 1.00 87.88 102 ASN A N 1
ATOM 796 C CA . ASN A 1 102 ? 4.131 -3.650 1.921 1.00 87.88 102 ASN A CA 1
ATOM 797 C C . ASN A 1 102 ? 2.948 -3.883 2.879 1.00 87.88 102 ASN A C 1
ATOM 799 O O . ASN A 1 102 ? 2.071 -4.711 2.628 1.00 87.88 102 ASN A O 1
ATOM 803 N N . LYS A 1 103 ? 2.954 -3.174 4.013 1.00 90.12 103 LYS A N 1
ATOM 804 C CA . LYS A 1 103 ? 1.938 -3.291 5.068 1.00 90.12 103 LYS A CA 1
ATOM 805 C C . LYS A 1 103 ? 0.564 -2.796 4.627 1.00 90.12 103 LYS A C 1
ATOM 807 O O . LYS A 1 103 ? 0.449 -1.884 3.808 1.00 90.12 103 LYS A O 1
ATOM 812 N N . HIS A 1 104 ? -0.473 -3.358 5.234 1.00 90.94 104 HIS A N 1
ATOM 813 C CA . HIS A 1 104 ? -1.848 -2.911 5.062 1.00 90.94 104 HIS A CA 1
ATOM 814 C C . HIS A 1 104 ? -2.091 -1.584 5.778 1.00 90.94 104 HIS A C 1
ATOM 816 O O . HIS A 1 104 ? -1.506 -1.302 6.831 1.00 90.94 104 HIS A O 1
ATOM 822 N N . ARG A 1 105 ? -2.979 -0.758 5.222 1.00 87.44 105 ARG A N 1
ATOM 823 C CA . ARG A 1 105 ? -3.360 0.516 5.840 1.00 87.44 105 ARG A CA 1
ATOM 824 C C . ARG A 1 105 ? -4.722 1.005 5.347 1.00 87.44 105 ARG A C 1
ATOM 826 O O . ARG A 1 105 ? -5.249 0.511 4.354 1.00 87.44 105 ARG A O 1
ATOM 833 N N . CYS A 1 106 ? -5.228 2.030 6.028 1.00 85.31 106 CYS A N 1
ATOM 834 C CA . CYS A 1 106 ? -6.318 2.886 5.564 1.00 85.31 106 CYS A CA 1
ATOM 835 C C . CYS A 1 106 ? -5.769 4.310 5.336 1.00 85.31 106 CYS A C 1
ATOM 837 O O . CYS A 1 106 ? -5.790 5.149 6.230 1.00 85.31 106 CYS A O 1
ATOM 839 N N . ALA A 1 107 ? -5.188 4.566 4.166 1.00 68.12 107 ALA A N 1
ATOM 840 C CA . ALA A 1 107 ? -4.505 5.785 3.746 1.00 68.12 107 ALA A CA 1
ATOM 841 C C . ALA A 1 107 ? -5.418 7.011 3.756 1.00 68.12 107 ALA A C 1
ATOM 843 O O . ALA A 1 107 ? -4.951 8.114 4.019 1.00 68.12 107 ALA A O 1
ATOM 844 N N . THR A 1 108 ? -6.710 6.802 3.523 1.00 70.69 108 THR A N 1
ATOM 845 C CA . THR A 1 108 ? -7.767 7.821 3.612 1.00 70.69 108 THR A CA 1
ATOM 846 C C . THR A 1 108 ? -8.309 8.026 5.034 1.00 70.69 108 THR A C 1
ATOM 848 O O . THR A 1 108 ? -9.393 8.583 5.209 1.00 70.69 108 THR A O 1
ATOM 851 N N . GLY A 1 109 ? -7.562 7.578 6.044 1.00 71.00 109 GLY A N 1
ATOM 852 C CA . GLY A 1 109 ? -7.962 7.618 7.443 1.00 71.00 109 GLY A CA 1
ATOM 853 C C . GLY A 1 109 ? -8.792 6.400 7.839 1.00 71.00 109 GLY A C 1
ATOM 854 O O . GLY A 1 109 ? -9.527 5.795 7.044 1.00 71.00 109 GLY A O 1
ATOM 855 N N . HIS A 1 110 ? -8.664 6.011 9.103 1.00 79.50 110 HIS A N 1
ATOM 856 C CA . HIS A 1 110 ? -9.464 4.925 9.658 1.00 79.50 110 HIS A CA 1
ATOM 857 C C . HIS A 1 110 ? -10.926 5.346 9.848 1.00 79.50 110 HIS A C 1
ATOM 859 O O . HIS A 1 110 ? -11.232 6.498 10.130 1.00 79.50 110 HIS A O 1
ATOM 865 N N . ALA A 1 111 ? -11.865 4.407 9.702 1.00 73.69 111 ALA A N 1
ATOM 866 C CA . ALA A 1 111 ? -13.280 4.721 9.892 1.00 73.69 111 ALA A CA 1
ATOM 867 C C . ALA A 1 111 ? -13.612 5.003 11.369 1.00 73.69 111 ALA A C 1
ATOM 869 O O . ALA A 1 111 ? -13.033 4.398 12.277 1.00 73.69 111 ALA A O 1
ATOM 870 N N . LEU A 1 112 ? -14.595 5.885 11.592 1.00 75.00 112 LEU A N 1
ATOM 871 C CA . LEU A 1 112 ? -15.178 6.117 12.912 1.00 75.00 112 LEU A CA 1
ATOM 872 C C . LEU A 1 112 ? -15.729 4.804 13.467 1.00 75.00 112 LEU A C 1
ATOM 874 O O . LEU A 1 112 ? -16.545 4.136 12.830 1.00 75.00 112 LEU A O 1
ATOM 878 N N . ARG A 1 113 ? -15.335 4.469 14.693 1.00 71.94 113 ARG A N 1
ATOM 879 C CA . ARG A 1 113 ? -15.800 3.275 15.408 1.00 71.94 113 ARG A CA 1
ATOM 880 C C . ARG A 1 113 ? -17.327 3.193 15.530 1.00 71.94 113 ARG A C 1
ATOM 882 O O . ARG A 1 113 ? -17.884 2.101 15.419 1.00 71.94 113 ARG A O 1
ATOM 889 N N . ALA A 1 114 ? -18.002 4.329 15.686 1.00 65.44 114 ALA A N 1
ATOM 890 C CA . ALA A 1 114 ? -19.458 4.431 15.728 1.00 65.44 114 ALA A CA 1
ATOM 891 C C . ALA A 1 114 ? -20.135 3.816 14.491 1.00 65.44 114 ALA A C 1
ATOM 893 O O . ALA A 1 114 ? -21.169 3.167 14.622 1.00 65.44 114 ALA A O 1
ATOM 894 N N . MET A 1 115 ? -19.519 3.939 13.308 1.00 70.75 115 MET A N 1
ATOM 895 C CA . MET A 1 115 ? -20.050 3.375 12.058 1.00 70.75 115 MET A CA 1
ATOM 896 C C . MET A 1 115 ? -20.048 1.844 12.053 1.00 70.75 115 MET A C 1
ATOM 898 O O . MET A 1 115 ? -20.790 1.233 11.292 1.00 70.75 115 MET A O 1
ATOM 9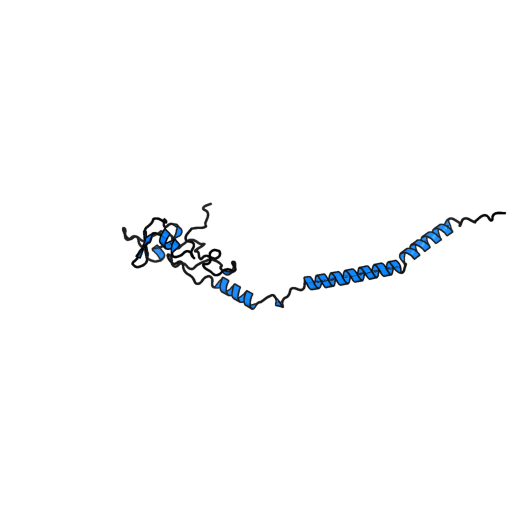02 N N . ASN A 1 116 ? -19.237 1.228 12.915 1.00 71.69 116 ASN A N 1
ATOM 903 C CA . ASN A 1 116 ? -19.142 -0.219 13.071 1.00 71.69 116 ASN A CA 1
ATOM 904 C C . ASN A 1 116 ? -19.816 -0.714 14.369 1.00 71.69 116 ASN A C 1
ATOM 906 O O . ASN A 1 116 ? -19.578 -1.838 14.801 1.00 71.69 116 ASN A O 1
ATOM 910 N N . GLY A 1 117 ? -20.636 0.130 15.014 1.00 67.56 117 GLY A N 1
ATOM 911 C CA . GLY A 1 117 ? -21.427 -0.236 16.195 1.00 67.56 117 GLY A CA 1
ATOM 912 C C . GLY A 1 117 ? -20.663 -0.254 17.522 1.00 67.56 117 GLY A C 1
ATOM 913 O O . GLY A 1 117 ? -21.160 -0.799 18.506 1.00 67.56 117 GLY A O 1
ATOM 914 N N . TYR A 1 118 ? -19.464 0.330 17.585 1.00 72.94 118 TYR A N 1
ATOM 915 C CA . TYR A 1 118 ? -18.701 0.405 18.832 1.00 72.94 118 TYR A CA 1
ATOM 916 C C . TYR A 1 118 ? -19.134 1.594 19.698 1.00 72.94 118 TYR A C 1
ATOM 918 O O . TYR A 1 118 ? -19.200 2.734 19.233 1.00 72.94 118 TYR A O 1
ATOM 926 N N . LYS A 1 119 ? -19.316 1.332 20.993 1.00 74.38 119 LYS A N 1
ATOM 927 C CA . LYS A 1 119 ? -19.629 2.319 22.034 1.00 74.38 119 LYS A CA 1
ATOM 928 C C . LYS A 1 119 ? -18.603 2.295 23.168 1.00 74.38 119 LYS A C 1
ATOM 930 O O . LYS A 1 119 ? -17.833 1.337 23.284 1.00 74.38 119 LYS A O 1
ATOM 935 N N . PHE A 1 120 ? -18.548 3.359 23.960 1.00 71.44 120 PHE A N 1
ATOM 936 C CA . PHE A 1 120 ? -17.751 3.398 25.182 1.00 71.44 120 PHE A CA 1
ATOM 937 C C . PHE A 1 120 ? -18.404 2.546 26.264 1.00 71.44 120 PHE A C 1
ATOM 939 O O . PHE A 1 120 ? -19.616 2.578 26.445 1.00 71.44 120 PHE A O 1
ATOM 946 N N . GLU A 1 121 ? -17.585 1.789 26.988 1.00 70.81 121 GLU A N 1
ATOM 947 C CA . GLU A 1 121 ? -18.071 0.891 28.037 1.00 70.81 121 GLU A CA 1
ATOM 948 C C . GLU A 1 121 ? -18.663 1.656 29.233 1.00 70.81 121 GLU A C 1
ATOM 950 O O . GLU A 1 121 ? -19.627 1.197 29.832 1.00 70.81 121 GLU A O 1
ATOM 955 N N . GLU A 1 122 ? -18.113 2.829 29.557 1.00 75.25 122 GLU A N 1
ATOM 956 C CA . GLU A 1 122 ? -18.499 3.604 30.744 1.00 75.25 122 GLU A CA 1
ATOM 957 C C . GLU A 1 122 ? -19.723 4.503 30.516 1.00 75.25 122 GLU A C 1
ATOM 959 O O . GLU A 1 122 ? -20.550 4.644 31.413 1.00 75.25 122 GLU A O 1
ATOM 964 N N . THR A 1 123 ? -19.844 5.116 29.332 1.00 78.38 123 THR A N 1
ATOM 965 C CA . THR A 1 123 ? -20.887 6.119 29.037 1.00 78.38 123 THR A CA 1
ATOM 966 C C . THR A 1 123 ? -22.010 5.602 28.141 1.00 78.38 123 THR A C 1
ATOM 968 O O . THR A 1 123 ? -23.008 6.290 27.967 1.00 78.38 123 THR A O 1
ATOM 971 N N . ASP A 1 124 ? -21.862 4.406 27.564 1.00 76.81 124 ASP A N 1
ATOM 972 C CA . ASP A 1 124 ? -22.764 3.823 26.557 1.00 76.81 124 ASP A CA 1
ATOM 973 C C . ASP A 1 124 ? -22.895 4.631 25.247 1.00 76.81 124 ASP A C 1
ATOM 975 O O . ASP A 1 124 ? -23.677 4.287 24.360 1.00 76.81 124 ASP A O 1
ATOM 979 N N . GLU A 1 125 ? -22.094 5.684 25.078 1.00 81.12 125 GLU A N 1
ATOM 980 C CA . GLU A 1 125 ? -22.119 6.551 23.902 1.00 81.12 125 GLU A CA 1
ATOM 981 C C . GLU A 1 125 ? -21.334 5.950 22.733 1.00 81.12 125 GLU A C 1
ATOM 983 O O . GLU A 1 125 ? -20.327 5.259 22.912 1.00 81.12 125 GLU A O 1
ATOM 988 N N . ALA A 1 126 ? -21.761 6.253 21.507 1.00 78.56 126 ALA A N 1
ATOM 989 C CA . ALA A 1 126 ? -21.059 5.824 20.305 1.00 78.56 126 ALA A CA 1
ATOM 990 C C . ALA A 1 126 ? -19.617 6.360 20.291 1.00 78.56 126 ALA A C 1
ATOM 992 O O . ALA A 1 126 ? -19.369 7.552 20.474 1.00 78.56 126 ALA A O 1
ATOM 993 N N . SER A 1 127 ? -18.646 5.481 20.040 1.00 79.12 127 SER A N 1
ATOM 994 C CA . SER A 1 127 ? -17.246 5.892 20.012 1.00 79.12 127 SER A CA 1
ATOM 995 C C . SER A 1 127 ? -16.941 6.606 18.699 1.00 79.12 127 SER A C 1
ATOM 997 O O . SER A 1 127 ? -16.897 5.986 17.639 1.00 79.12 127 SER A O 1
ATOM 999 N N . LEU A 1 128 ? -16.693 7.911 18.763 1.00 82.00 128 LEU A N 1
ATOM 1000 C CA . LEU A 1 128 ? -16.302 8.715 17.599 1.00 82.00 128 LEU A CA 1
ATOM 1001 C C . LEU A 1 128 ? -14.789 8.692 17.334 1.00 82.00 128 LEU A C 1
ATOM 1003 O O . LEU A 1 128 ? -14.301 9.453 16.509 1.00 82.00 128 LEU A O 1
ATOM 1007 N N . PHE A 1 129 ? -14.030 7.829 18.015 1.00 81.69 129 PHE A N 1
ATOM 1008 C CA . PHE A 1 129 ? -12.604 7.688 17.738 1.00 81.69 129 PHE A CA 1
ATOM 1009 C C . PHE A 1 129 ? -12.362 6.883 16.460 1.00 81.69 129 PHE A C 1
ATOM 1011 O O . PHE A 1 129 ? -12.972 5.832 16.244 1.00 81.69 129 PHE A O 1
ATOM 1018 N N . MET A 1 130 ? -11.429 7.358 15.643 1.00 86.06 130 MET A N 1
ATOM 1019 C CA . MET A 1 130 ? -10.780 6.600 14.570 1.00 86.06 130 MET A CA 1
ATOM 1020 C C . MET A 1 130 ? -9.633 5.755 15.154 1.00 86.06 130 MET A C 1
ATOM 1022 O O . MET A 1 130 ? -9.145 6.061 16.242 1.00 86.06 130 MET A O 1
ATOM 1026 N N . CYS A 1 131 ? -9.175 4.699 14.466 1.00 86.12 131 CYS A N 1
ATOM 1027 C CA . CYS A 1 131 ? -8.092 3.833 14.982 1.00 86.12 131 CYS A CA 1
ATOM 1028 C C . CYS A 1 131 ? -6.826 4.620 15.347 1.00 86.12 131 CYS A C 1
ATOM 1030 O O . CYS A 1 131 ? -6.196 4.348 16.364 1.00 86.12 131 CYS A O 1
ATOM 1032 N N . GLU A 1 132 ? -6.482 5.605 14.518 1.00 85.88 132 GLU A N 1
ATOM 1033 C CA . GLU A 1 132 ? -5.312 6.476 14.673 1.00 85.88 132 GLU A CA 1
ATOM 1034 C C . GLU A 1 132 ? -5.383 7.398 15.898 1.00 85.88 132 GLU A C 1
ATOM 1036 O O . GLU A 1 132 ? -4.355 7.865 16.375 1.00 85.88 132 GLU A O 1
ATOM 1041 N N . GLN A 1 133 ? -6.583 7.633 16.436 1.00 86.56 133 GLN A N 1
ATOM 1042 C CA . GLN A 1 133 ? -6.808 8.500 17.597 1.00 86.56 133 GLN A CA 1
ATOM 1043 C C . GLN A 1 133 ? -6.780 7.735 18.927 1.00 86.56 133 GLN A C 1
ATOM 1045 O O . GLN A 1 133 ? -6.793 8.351 19.994 1.00 86.56 133 GLN A O 1
ATOM 1050 N N . ILE A 1 134 ? -6.767 6.399 18.886 1.00 85.88 134 ILE A N 1
ATOM 1051 C CA . ILE A 1 134 ? -6.700 5.569 20.089 1.00 85.88 134 ILE A CA 1
ATOM 1052 C C . ILE A 1 134 ? -5.271 5.617 20.618 1.00 85.88 134 ILE A C 1
ATOM 1054 O O . ILE A 1 134 ? -4.316 5.307 19.902 1.00 85.88 134 ILE A O 1
ATOM 1058 N N . LYS A 1 135 ? -5.122 5.998 21.886 1.00 87.44 135 LYS A N 1
ATOM 1059 C CA . LYS A 1 135 ? -3.806 6.075 22.521 1.00 87.44 135 LYS A CA 1
ATOM 1060 C C . LYS A 1 135 ? -3.290 4.682 22.858 1.00 87.44 135 LYS A C 1
ATOM 1062 O O . LYS A 1 135 ? -4.054 3.800 23.237 1.00 87.44 135 LYS A O 1
ATOM 1067 N N . ASP A 1 136 ? -1.980 4.493 22.763 1.00 89.12 136 ASP A N 1
ATOM 1068 C CA . ASP A 1 136 ? -1.322 3.197 22.971 1.00 89.12 136 ASP A CA 1
ATOM 1069 C C . ASP A 1 136 ? -1.530 2.603 24.379 1.00 89.12 136 ASP A C 1
ATOM 1071 O O . ASP A 1 136 ? -1.505 1.377 24.550 1.00 89.12 136 ASP A O 1
ATOM 1075 N N . ASP A 1 137 ? -1.744 3.455 25.383 1.00 89.94 137 ASP A N 1
ATOM 1076 C CA . ASP A 1 137 ? -2.031 3.097 26.774 1.00 89.94 137 ASP A CA 1
ATOM 1077 C C . ASP A 1 137 ? -3.516 2.801 27.034 1.00 89.94 137 ASP A C 1
ATOM 1079 O O . ASP A 1 137 ? -3.853 2.159 28.035 1.00 89.94 137 ASP A O 1
ATOM 1083 N N . GLN A 1 138 ? -4.402 3.206 26.122 1.00 85.31 138 GLN A N 1
ATOM 1084 C CA . GLN A 1 138 ? -5.836 2.999 26.244 1.00 85.31 138 GLN A CA 1
ATOM 1085 C C . GLN A 1 138 ? -6.175 1.507 26.165 1.00 85.31 138 GLN A C 1
ATOM 1087 O O . GLN A 1 138 ? -5.661 0.759 25.327 1.00 85.31 138 GLN A O 1
ATOM 1092 N N . THR A 1 139 ? -7.063 1.062 27.055 1.00 84.75 139 THR A N 1
ATOM 1093 C CA . THR A 1 139 ? -7.560 -0.317 27.046 1.00 84.75 139 THR A CA 1
ATOM 1094 C C . THR A 1 139 ? -8.734 -0.434 26.087 1.00 84.75 139 THR A C 1
ATOM 1096 O O . THR A 1 139 ? -9.653 0.382 26.103 1.00 84.75 139 THR A O 1
ATOM 1099 N N . ILE A 1 140 ? -8.695 -1.469 25.258 1.00 83.69 140 ILE A N 1
ATOM 1100 C CA . ILE A 1 140 ? -9.737 -1.817 24.305 1.00 83.69 140 ILE A CA 1
ATOM 1101 C C . ILE A 1 140 ? -10.283 -3.217 24.585 1.00 83.69 140 ILE A C 1
ATOM 1103 O O . ILE A 1 140 ? -9.581 -4.086 25.108 1.00 83.69 140 ILE A O 1
ATOM 1107 N N . VAL A 1 141 ? -11.542 -3.433 24.206 1.00 81.38 141 VAL A N 1
ATOM 1108 C CA . VAL A 1 141 ? -12.227 -4.726 24.291 1.00 81.38 141 VAL A CA 1
ATOM 1109 C C . VAL A 1 141 ? -12.396 -5.278 22.877 1.00 81.38 141 VAL A C 1
ATOM 1111 O O . VAL A 1 141 ? -13.023 -4.636 22.035 1.00 81.38 141 VAL A O 1
ATOM 1114 N N . VAL A 1 142 ? -11.843 -6.463 22.614 1.00 76.94 142 VAL A N 1
ATOM 1115 C CA . VAL A 1 142 ? -12.017 -7.207 21.356 1.00 76.94 142 VAL A CA 1
ATOM 1116 C C . VAL A 1 142 ? -12.632 -8.558 21.695 1.00 76.94 142 VAL A C 1
ATOM 1118 O O . VAL A 1 142 ? -11.968 -9.419 22.275 1.00 76.94 142 VAL A O 1
ATOM 1121 N N . GLY A 1 143 ? -13.912 -8.742 21.368 1.00 76.50 143 GLY A N 1
ATOM 1122 C CA . GLY A 1 143 ? -14.668 -9.911 21.820 1.00 76.50 143 GLY A CA 1
ATOM 1123 C C . GLY A 1 143 ? -14.741 -9.950 23.349 1.00 76.50 143 GLY A C 1
ATOM 1124 O O . GLY A 1 143 ? -15.282 -9.036 23.962 1.00 76.50 143 GLY A O 1
ATOM 1125 N N . SER A 1 144 ? -14.171 -10.987 23.963 1.00 78.62 144 SER A N 1
ATOM 1126 C CA . SER A 1 144 ? -14.090 -11.154 25.423 1.00 78.62 144 SER A CA 1
ATOM 1127 C C . SER A 1 144 ? -12.762 -10.691 26.039 1.00 78.62 144 SER A C 1
ATOM 1129 O O . SER A 1 144 ? -12.599 -10.751 27.257 1.00 78.62 144 SER A O 1
ATOM 1131 N N . LEU A 1 145 ? -11.798 -10.241 25.228 1.00 83.06 145 LEU A N 1
ATOM 1132 C CA . LEU A 1 145 ? -10.451 -9.907 25.688 1.00 83.06 145 LEU A CA 1
ATOM 1133 C C . LEU A 1 145 ? -10.280 -8.398 25.862 1.00 83.06 145 LEU A C 1
ATOM 1135 O O . LEU A 1 145 ? -10.486 -7.623 24.926 1.00 83.06 145 LEU A O 1
ATOM 1139 N N . ARG A 1 146 ? -9.826 -7.993 27.052 1.00 86.88 146 ARG A N 1
ATOM 1140 C CA . ARG A 1 146 ? -9.341 -6.638 27.337 1.00 86.88 146 ARG A CA 1
ATOM 1141 C C . ARG A 1 146 ? -7.831 -6.589 27.138 1.00 86.88 146 ARG A C 1
ATOM 1143 O O . ARG A 1 146 ? -7.101 -7.317 27.807 1.00 86.88 146 ARG A O 1
ATOM 1150 N N . LYS A 1 147 ? -7.357 -5.727 26.242 1.00 89.81 147 LYS A N 1
ATOM 1151 C CA . LYS A 1 147 ? -5.922 -5.490 26.015 1.00 89.81 147 LYS A CA 1
ATOM 1152 C C . LYS A 1 147 ? -5.645 -4.018 25.741 1.00 89.81 147 LYS A C 1
ATOM 1154 O O . LYS A 1 147 ? -6.545 -3.274 25.367 1.00 89.81 147 LYS A O 1
ATOM 1159 N N . ARG A 1 148 ? -4.398 -3.587 25.934 1.00 90.44 148 ARG A N 1
ATOM 1160 C CA . ARG A 1 148 ? -3.968 -2.235 25.549 1.00 90.44 148 ARG A CA 1
ATOM 1161 C C . ARG A 1 148 ? -3.886 -2.106 24.032 1.00 90.44 148 ARG A C 1
ATOM 1163 O O . ARG A 1 148 ? -3.579 -3.084 23.347 1.00 90.44 148 ARG A O 1
ATOM 1170 N N . TRP A 1 149 ? -4.108 -0.901 23.518 1.00 90.25 149 TRP A N 1
ATOM 1171 C CA . TRP A 1 149 ? -4.014 -0.619 22.087 1.00 90.25 149 TRP A CA 1
ATOM 1172 C C . TRP A 1 149 ? -2.625 -0.919 21.515 1.00 90.25 149 TRP A C 1
ATOM 1174 O O . TRP A 1 149 ? -2.515 -1.571 20.481 1.00 90.25 149 TRP A O 1
ATOM 1184 N N . SER A 1 150 ? -1.563 -0.570 22.243 1.00 92.69 150 SER A N 1
ATOM 1185 C CA . SER A 1 150 ? -0.184 -0.957 21.904 1.00 92.69 150 SER A CA 1
ATOM 1186 C C . SER A 1 150 ? -0.020 -2.463 21.690 1.00 92.69 150 SER A C 1
ATOM 1188 O O . SER A 1 150 ? 0.586 -2.887 20.708 1.00 92.69 150 SER A O 1
ATOM 1190 N N . GLN A 1 151 ? -0.603 -3.285 22.567 1.00 92.75 151 GLN A N 1
ATOM 1191 C CA . GLN A 1 151 ? -0.567 -4.739 22.411 1.00 92.75 151 GLN A CA 1
ATOM 1192 C C . GLN A 1 151 ? -1.346 -5.190 21.172 1.00 92.75 151 GLN A C 1
ATOM 1194 O O . GLN A 1 151 ? -0.887 -6.056 20.441 1.00 92.75 151 GLN A O 1
ATOM 1199 N N . PHE A 1 152 ? -2.497 -4.577 20.895 1.00 91.12 152 PHE A N 1
ATOM 1200 C CA . PHE A 1 152 ? -3.262 -4.878 19.688 1.00 91.12 152 PHE A CA 1
ATOM 1201 C C . PHE A 1 152 ? -2.472 -4.578 18.407 1.00 91.12 152 PHE A C 1
ATOM 1203 O O . PHE A 1 152 ? -2.448 -5.412 17.507 1.00 91.12 152 PHE A O 1
ATOM 1210 N N . LYS A 1 153 ? -1.760 -3.445 18.344 1.00 91.50 153 LYS A N 1
ATOM 1211 C CA . LYS A 1 153 ? -0.860 -3.136 17.220 1.00 91.50 153 LYS A CA 1
ATOM 1212 C C . LYS A 1 153 ? 0.256 -4.176 17.072 1.00 91.50 153 LYS A C 1
ATOM 1214 O O . LYS A 1 153 ? 0.617 -4.540 15.958 1.00 91.50 153 LYS A O 1
ATOM 1219 N N . LEU A 1 154 ? 0.795 -4.680 18.185 1.00 92.31 154 LEU A N 1
ATOM 1220 C CA . LEU A 1 154 ? 1.821 -5.728 18.171 1.00 92.31 154 LEU A CA 1
ATOM 1221 C C . LEU A 1 154 ? 1.299 -7.087 17.698 1.00 92.31 154 LEU A C 1
ATOM 1223 O O . LEU A 1 154 ? 2.094 -7.852 17.152 1.00 92.31 154 LEU A O 1
ATOM 1227 N N . ASP A 1 155 ? 0.015 -7.377 17.907 1.00 92.00 155 ASP A N 1
ATOM 1228 C CA . ASP A 1 155 ? -0.645 -8.586 17.404 1.00 92.00 155 ASP A CA 1
ATOM 1229 C C . ASP A 1 155 ? -0.946 -8.478 15.891 1.00 92.00 155 ASP A C 1
ATOM 1231 O O . ASP A 1 155 ? -1.044 -9.494 15.209 1.00 92.00 155 ASP A O 1
ATOM 1235 N N . HIS A 1 156 ? -1.042 -7.251 15.361 1.00 92.00 156 HIS A N 1
ATOM 1236 C CA . HIS A 1 156 ? -1.365 -6.927 13.965 1.00 92.00 156 HIS A CA 1
ATOM 1237 C C . HIS A 1 156 ? -0.263 -6.074 13.306 1.00 92.00 156 HIS A C 1
ATOM 1239 O O . HIS A 1 156 ? -0.508 -4.967 12.826 1.00 92.00 156 HIS A O 1
ATOM 1245 N N . ARG A 1 157 ? 0.987 -6.568 13.316 1.00 92.12 157 ARG A N 1
ATOM 1246 C CA . ARG A 1 157 ? 2.171 -5.828 12.807 1.00 92.12 157 ARG A CA 1
ATOM 1247 C C . ARG A 1 157 ? 2.171 -5.608 11.296 1.00 92.12 157 ARG A C 1
ATOM 1249 O O . ARG A 1 157 ? 2.948 -4.784 10.801 1.00 92.12 157 ARG A O 1
ATOM 1256 N N . ASP A 1 158 ? 1.359 -6.388 10.601 1.00 92.38 158 ASP A N 1
ATOM 1257 C CA . ASP A 1 158 ? 1.052 -6.324 9.178 1.00 92.38 158 ASP A CA 1
ATOM 1258 C C . ASP A 1 158 ? 0.182 -5.107 8.822 1.00 92.38 158 ASP A C 1
ATOM 1260 O O . ASP A 1 158 ? 0.114 -4.732 7.652 1.00 92.38 158 ASP A O 1
ATOM 1264 N N . TRP A 1 159 ? -0.415 -4.445 9.822 1.00 91.50 159 TRP A N 1
ATOM 1265 C CA . TRP A 1 159 ? -1.201 -3.222 9.676 1.00 91.50 159 TRP A CA 1
ATOM 1266 C C . TRP A 1 159 ? -0.491 -1.987 10.232 1.00 91.50 159 TRP A C 1
ATOM 1268 O O . TRP A 1 159 ? 0.226 -2.036 11.232 1.00 91.50 159 TRP A O 1
ATOM 1278 N N . VAL A 1 160 ? -0.741 -0.846 9.590 1.00 89.62 160 VAL A N 1
ATOM 1279 C CA . VAL A 1 160 ? -0.349 0.485 10.069 1.00 89.62 160 VAL A CA 1
ATOM 1280 C C . VAL A 1 160 ? -1.591 1.224 10.556 1.00 89.62 160 VAL A C 1
ATOM 1282 O O . VAL A 1 160 ? -2.553 1.428 9.806 1.00 89.62 160 VAL A O 1
ATOM 1285 N N . PHE A 1 161 ? -1.572 1.620 11.828 1.00 88.00 161 PHE A N 1
ATOM 1286 C CA . PHE A 1 161 ? -2.697 2.292 12.484 1.00 88.00 161 PHE A CA 1
ATOM 1287 C C . PHE A 1 161 ? -2.477 3.795 12.656 1.00 88.00 161 PHE A C 1
ATOM 1289 O O . PHE A 1 161 ? -3.401 4.492 13.059 1.00 88.00 161 PHE A O 1
ATOM 1296 N N . GLU A 1 162 ? -1.282 4.297 12.356 1.00 83.31 162 GLU A N 1
ATOM 1297 C CA . GLU A 1 162 ? -0.964 5.720 12.391 1.00 83.31 162 GLU A CA 1
ATOM 1298 C C . GLU A 1 162 ? -1.496 6.456 11.150 1.00 83.31 162 GLU A C 1
ATOM 1300 O O . GLU A 1 162 ? -1.463 5.933 10.031 1.00 83.31 162 GLU A O 1
ATOM 1305 N N . SER A 1 163 ? -1.938 7.703 11.342 1.00 70.19 163 SER A N 1
ATOM 1306 C CA . SER A 1 163 ? -2.198 8.610 10.224 1.00 70.19 163 SER A CA 1
ATOM 1307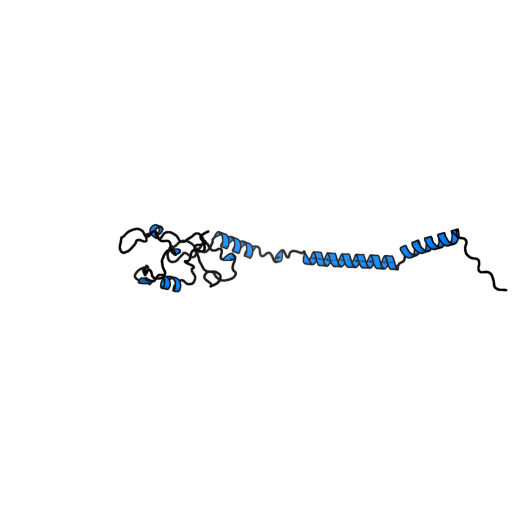 C C . SER A 1 163 ? -0.872 9.050 9.601 1.00 70.19 163 SER A C 1
ATOM 1309 O O . SER A 1 163 ? 0.077 9.403 10.298 1.00 70.19 163 SER A O 1
ATOM 1311 N N . LEU A 1 164 ? -0.808 9.017 8.270 1.00 65.25 164 LEU A N 1
ATOM 1312 C CA . LEU A 1 164 ? 0.312 9.549 7.484 1.00 65.25 164 LEU A CA 1
ATOM 1313 C C . LEU A 1 164 ? -0.035 10.885 6.822 1.00 65.25 164 LEU A C 1
ATOM 1315 O O . LEU A 1 164 ? 0.787 11.428 6.081 1.00 65.25 164 LEU A O 1
ATOM 1319 N N . LEU A 1 165 ? -1.241 11.404 7.067 1.00 59.47 165 LEU A N 1
ATOM 1320 C CA . LEU A 1 165 ? -1.554 12.787 6.754 1.00 59.47 165 LEU A CA 1
ATOM 1321 C C . LEU A 1 165 ? -0.724 13.619 7.728 1.00 59.47 165 LEU A C 1
ATOM 1323 O O . LEU A 1 165 ? -0.994 13.640 8.925 1.00 59.47 165 LEU A O 1
ATOM 1327 N N . LYS A 1 166 ? 0.361 14.211 7.225 1.00 49.62 166 LYS A N 1
ATOM 1328 C CA . LYS A 1 166 ? 1.019 15.289 7.950 1.00 49.62 166 LYS A CA 1
ATOM 1329 C C . LYS A 1 166 ? -0.003 16.415 8.026 1.00 49.62 166 LYS A C 1
ATOM 1331 O O . LYS A 1 166 ? -0.521 16.818 6.988 1.00 49.62 166 LYS A O 1
ATOM 1336 N N . ASP A 1 167 ? -0.313 16.842 9.240 1.00 46.06 167 ASP A N 1
ATOM 1337 C CA . ASP A 1 167 ? -1.010 18.099 9.460 1.00 46.06 167 ASP A CA 1
ATOM 1338 C C . ASP A 1 167 ? -0.104 19.207 8.892 1.00 46.06 167 ASP A C 1
ATOM 1340 O O . ASP A 1 167 ? 0.954 19.489 9.463 1.00 46.06 167 ASP A O 1
ATOM 1344 N N . ASP A 1 168 ? -0.465 19.733 7.721 1.00 39.25 168 ASP A N 1
ATOM 1345 C CA . ASP A 1 168 ? 0.057 21.000 7.196 1.00 39.25 168 ASP A CA 1
ATOM 1346 C C . ASP A 1 168 ? -0.646 22.176 7.896 1.00 39.25 168 ASP A C 1
ATOM 1348 O O . ASP A 1 168 ? -1.895 22.131 8.033 1.00 39.25 168 ASP A O 1
#

=== Feature glossary ===
The record interleaves many kinds of information about one protein. Here is each kind framed as the question it answers.

Q: What does the local fold look like, residue by residue?
A: The Foldseek 3Di string encodes local tertiary geometry as a 20-letter alphabet — one character per residue — derived from the relative positions of nearby Cα atoms. Unlike the amino-acid sequence, 3Di is a direct function of the 3D structure, so two proteins with the same fold have similar 3Di strings even at low sequence identity.

Q: Which residues are in helices, strands, or loops?
A: The SS8 string is DSSP's per-residue secondary-structure call. α-helix (H) means an i→i+4 H-bond ladder; β-strand (E) means the residue participates in a β-sheet; 3₁₀ (G) and π (I) are tighter and wider helices; T/S are turns/bends; '-' is loop.

Q: How big and how compact is the whole molecule?
A: Radius of gyration (Rg) is the root-mean-square distance of Cα atoms from their centroid — a single number for overall size and compactness. A globular domain of N residues has Rg ≈ 2.2·N^0.38 Å; an extended or disordered chain has a much larger Rg. The Cα contact count is the number of residue pairs whose Cα atoms are within 8 Å and are more than four positions apart in sequence — a standard proxy for tertiary packing density. The bounding box is the smallest axis-aligned box enclosing all Cα atoms.

Q: Where is each backbone atom in 3D?
A: Structure coordinates are given as an mmCIF _atom_site loop: one row per atom with element, residue name, chain id, sequence number, and x/y/z position in Å. Only the four main-chain atoms per residue are included here; side chains are omitted to keep the record compact.

Q: What is the amino-acid chain?
A: Primary structure: the covalent order of the twenty standard amino acids along the backbone. Two proteins with the same sequence will (almost always) fold to the same structure; two with 30% identity often share a fold but not the details.

Q: What if only a Cα trace is available?
A: Three-state secondary structure (P-SEA) collapses the eight DSSP classes into helix (a), strand (b), and coil (c). P-SEA assigns these from Cα geometry alone — distances and angles — without requiring backbone oxygens, so it works on any Cα trace.

Q: What family and function is it annotated with?
A: Database cross-references. InterPro integrates a dozen domain/family signature databases into unified entries with residue-range hits. GO terms attach function/process/location labels with evidence codes. CATH codes position the fold in a four-level structural taxonomy. Organism is the NCBI-taxonomy species name.

Q: How confident is the AlphaFold model at each residue?
A: pLDDT is the predicted lDDT-Cα score: AlphaFold's confidence that the local environment of each residue (all inter-atomic distances within 15 Å) is correctly placed. It is a per-residue number between 0 and 100, with higher meaning more reliable.

Q: How mobile is each atom in the crystal?
A: B-factor (Debye–Waller factor) reflects atomic displacement in the crystal lattice. It is an experimental observable (units Å²), not a prediction; low values mean the atom is pinned down, high values mean it moves or is heterogeneous across the crystal.

Q: Which residues are buried vs exposed?
A: SASA measures how much of the protein is reachable by solvent. It is computed by rolling a water-sized probe over the atomic surface and summing the exposed area (Å²). Per-residue SASA distinguishes core (buried, low SASA) from surface (exposed, high SASA) residues; total SASA is a whole-molecule size measure.

Q: What do the diagnostic plots show?
A: Plot images: a contact map (which residues are close in 3D, as an N×N binary image), a Ramachandran scatter (backbone torsion angles, revealing secondary-structure composition at a glance), and — for AlphaFold structures — a PAE heatmap (pairwise prediction confidence).

Q: What known structures does this most resemble?
A: The Foldseek neighbor list gives the closest experimentally determined structures in the PDB, ranked by structural alignment. TM-score near 1 means near-identical fold; near 0.3 means only rough topology match. This is how one finds what a novel AlphaFold prediction most resembles in the solved-structure universe.

Q: Are the domains correctly placed relative to each other?
A: Predicted aligned error is AlphaFold's pairwise confidence. Unlike pLDDT (per-residue), PAE is per-residue-pair and captures whether two parts of the structure are correctly placed relative to each other. Units are ångströms of expected positional error.

Q: What do the rendered images show?
A: Structure images are PyMOL renders from six orthogonal camera directions. Cartoon representation draws helices as coils and strands as arrows; sticks shows the backbone as bonds; surface shows the solvent-excluded envelope. Rainbow coloring maps sequence position to hue (blue→red, N→C); chain coloring assigns a distinct color per polypeptide.

Q: What are the backbone torsion angles?
A: φ (phi) and ψ (psi) are the two rotatable backbone dihedrals per residue: φ is the C(i-1)–N–Cα–C torsion, ψ is the N–Cα–C–N(i+1) torsion, both in degrees on (−180°, 180°]. α-helical residues cluster near (−60°, −45°); β-strand residues near (−120°, +130°). A Ramachandran plot is simply a scatter of (φ, ψ) for every residue.